Protein AF-A0AAV2JLC6-F1 (afdb_monomer)

Sequence (111 aa):
MICLEFKRIVGKDLQQEFYSALDDHRTRLMEIFKAKRGNVGEHLAQLLQQMQSLDPTEKRTVALRGLPHLLGDNPTEFFKSSSDGDESFGQMDVGILLVNPEGPCQCQTSR

Radius of gyration: 17.4 Å; Cα contacts (8 Å, |Δi|>4): 73; chains: 1; bounding box: 61×36×36 Å

Foldseek 3Di:
DVQVVCCVVVVDRPVVVVLVVLVVCLVVLLVLLCPDDDPLNVVSVVLVVQPPDPDSVSSSVSSVLSVCSSVVHDSVPQAAEDDPPDPPCVPPPDHHHDYDDDPDPPPPPDD

Nearest PDB structures (foldseek):
  1arz-assembly1_C  TM=4.573E-01  e=6.222E+00  Escherichia coli K-12

Secondary structure (DSSP, 8-state):
-HHHHHHHHHSS-HHHHHHHHHHHHHHHHHHHHHH--HHHHHHHHHHHHGGGS--HHHHHHHHHHHHHHHHT--TTTSSEEEPTT----TT-SS--EEEPPPSP-------

Organism: Knipowitschia caucasica (NCBI:txid637954)

Mean predicted aligned error: 9.68 Å

Solvent-accessible surface area (backbone atoms only — not comparable to full-atom values): 7016 Å² total; per-residue (Å²): 111,66,65,60,53,46,22,69,75,71,72,43,56,60,69,59,53,54,51,50,54,49,58,72,46,38,67,60,52,52,53,52,41,69,68,44,64,65,74,57,16,53,56,34,47,56,47,58,66,68,50,79,62,88,51,68,66,59,49,51,48,43,56,59,67,38,45,28,56,74,75,70,48,58,68,83,68,68,44,48,68,60,62,98,84,74,88,82,57,91,85,60,95,78,84,67,73,45,77,65,82,72,75,81,83,77,77,78,83,78,129

pLDDT: mean 79.59, std 16.35, range [39.03, 96.38]

Structure (mmCIF, N/CA/C/O backbone):
data_AF-A0AAV2JLC6-F1
#
_entry.id   AF-A0AAV2JLC6-F1
#
loop_
_atom_site.group_PDB
_atom_site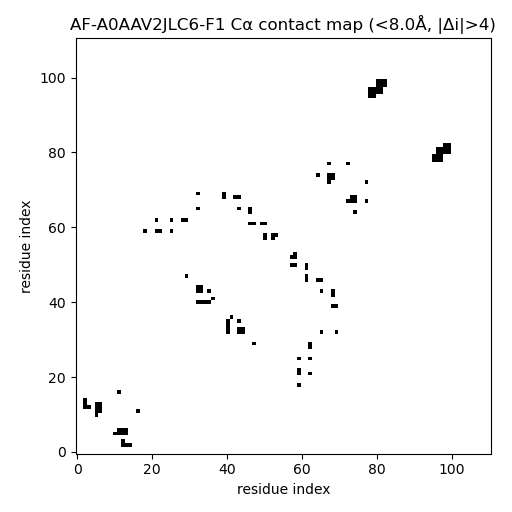.id
_atom_site.type_symbol
_atom_site.label_atom_id
_atom_site.label_alt_id
_atom_site.label_comp_id
_atom_site.label_asym_id
_atom_site.label_entity_id
_atom_site.label_seq_id
_atom_site.pdbx_PDB_ins_code
_atom_site.Cartn_x
_atom_site.Cartn_y
_atom_site.Cartn_z
_atom_site.occupancy
_atom_site.B_iso_or_equiv
_atom_site.auth_seq_id
_atom_site.auth_comp_id
_atom_site.auth_asym_id
_atom_site.auth_atom_id
_atom_site.pdbx_PDB_model_num
ATOM 1 N N . MET A 1 1 ? 19.151 -2.404 -7.289 1.00 61.12 1 MET A N 1
ATOM 2 C CA . MET A 1 1 ? 19.435 -2.784 -8.696 1.00 61.12 1 MET A CA 1
ATOM 3 C C . MET A 1 1 ? 18.191 -3.260 -9.447 1.00 61.12 1 MET A C 1
ATOM 5 O O . MET A 1 1 ? 18.005 -2.840 -10.581 1.00 61.12 1 MET A O 1
ATOM 9 N N . ILE A 1 2 ? 17.315 -4.061 -8.827 1.00 72.38 2 ILE A N 1
ATOM 10 C CA . ILE A 1 2 ? 16.177 -4.702 -9.512 1.00 72.38 2 ILE A CA 1
ATOM 11 C C . ILE A 1 2 ? 15.200 -3.732 -10.204 1.00 72.38 2 ILE A C 1
ATOM 13 O O . ILE A 1 2 ? 14.817 -3.981 -11.341 1.00 72.38 2 ILE A O 1
ATOM 17 N N . CYS A 1 3 ? 14.873 -2.581 -9.600 1.00 74.31 3 CYS A N 1
ATOM 18 C CA . CYS A 1 3 ? 13.972 -1.599 -10.223 1.00 74.31 3 CYS A CA 1
ATOM 19 C C . CYS A 1 3 ? 14.556 -0.977 -11.502 1.00 74.31 3 CYS A C 1
ATOM 21 O O . CYS A 1 3 ? 13.830 -0.735 -12.462 1.00 74.31 3 CYS A O 1
ATOM 23 N N . LEU A 1 4 ? 15.873 -0.740 -11.530 1.00 80.50 4 LEU A N 1
ATOM 24 C CA . LEU A 1 4 ? 16.562 -0.174 -12.694 1.00 80.50 4 LEU A CA 1
ATOM 25 C C . LEU A 1 4 ? 16.667 -1.198 -13.828 1.00 80.50 4 LEU A C 1
ATOM 27 O O . LEU A 1 4 ? 16.442 -0.856 -14.986 1.00 80.50 4 LEU A O 1
ATOM 31 N N . GLU A 1 5 ? 16.954 -2.455 -13.493 1.00 85.12 5 GLU A N 1
ATOM 32 C CA . GLU A 1 5 ? 16.990 -3.562 -14.453 1.00 85.12 5 GLU A CA 1
ATOM 33 C C . GLU A 1 5 ? 15.606 -3.841 -15.045 1.00 85.12 5 GLU A C 1
ATOM 35 O O . GLU A 1 5 ? 15.464 -3.929 -16.264 1.00 85.12 5 GLU A O 1
ATOM 40 N N . PHE A 1 6 ? 14.567 -3.873 -14.206 1.00 82.38 6 PHE A N 1
ATOM 41 C CA . PHE A 1 6 ? 13.185 -3.988 -14.664 1.00 82.38 6 PHE A CA 1
ATOM 42 C C . PHE A 1 6 ? 12.824 -2.844 -15.616 1.00 82.38 6 PHE A C 1
ATOM 44 O O . PHE A 1 6 ? 12.314 -3.086 -16.708 1.00 82.38 6 PHE A O 1
ATOM 51 N N . LYS A 1 7 ? 13.159 -1.599 -15.250 1.00 87.31 7 LYS A N 1
ATOM 52 C CA . LYS A 1 7 ? 12.923 -0.429 -16.102 1.00 87.31 7 LYS A CA 1
ATOM 53 C C . LYS A 1 7 ? 13.670 -0.511 -17.427 1.00 87.31 7 LYS A C 1
ATOM 55 O O . LYS A 1 7 ? 13.105 -0.141 -18.450 1.00 87.31 7 LYS A O 1
ATOM 60 N N . ARG A 1 8 ? 14.902 -1.026 -17.439 1.00 92.00 8 ARG A N 1
ATOM 61 C CA . ARG A 1 8 ? 15.678 -1.223 -18.671 1.00 92.00 8 ARG A CA 1
ATOM 62 C C . ARG A 1 8 ? 15.040 -2.263 -19.595 1.00 92.00 8 ARG A C 1
ATOM 64 O O . ARG A 1 8 ? 14.998 -2.038 -20.797 1.00 92.00 8 ARG A O 1
ATOM 71 N N . ILE A 1 9 ? 14.568 -3.384 -19.046 1.00 91.12 9 ILE A N 1
ATOM 72 C CA . ILE A 1 9 ? 14.005 -4.500 -19.826 1.00 91.12 9 ILE A CA 1
ATOM 73 C C . ILE A 1 9 ? 12.585 -4.180 -20.308 1.00 91.12 9 ILE A C 1
ATOM 75 O O . ILE A 1 9 ? 12.259 -4.397 -21.470 1.00 91.12 9 ILE A O 1
ATOM 79 N N . VAL A 1 10 ? 11.736 -3.673 -19.414 1.00 89.81 10 VAL A N 1
ATOM 80 C CA . VAL A 1 10 ? 10.295 -3.488 -19.653 1.00 89.81 10 VAL A CA 1
ATOM 81 C C . VAL A 1 10 ? 9.972 -2.075 -20.151 1.00 89.81 10 VAL A C 1
ATOM 83 O O . VAL A 1 10 ? 8.883 -1.828 -20.663 1.00 89.81 10 VAL A O 1
ATOM 86 N N . GLY A 1 11 ? 10.895 -1.121 -20.002 1.00 90.62 11 GLY A N 1
ATOM 87 C CA . GLY A 1 11 ? 10.671 0.289 -20.338 1.00 90.62 11 GLY A CA 1
ATOM 88 C C . GLY A 1 11 ? 9.763 1.025 -19.346 1.00 90.62 11 GLY A C 1
ATOM 89 O O . GLY A 1 11 ? 9.403 2.174 -19.593 1.00 90.62 11 GLY A O 1
ATOM 90 N N . LYS A 1 12 ? 9.385 0.386 -18.230 1.00 88.00 12 LYS A N 1
ATOM 91 C CA . LYS A 1 12 ? 8.465 0.935 -17.225 1.00 88.00 12 LYS A CA 1
ATOM 92 C C . LYS A 1 12 ? 9.127 1.096 -15.869 1.00 88.00 12 LYS A C 1
ATOM 94 O O . LYS A 1 12 ? 9.831 0.209 -15.394 1.00 88.00 12 LYS A O 1
ATOM 99 N N . ASP A 1 13 ? 8.857 2.222 -15.224 1.00 89.06 13 ASP A N 1
ATOM 100 C CA . ASP A 1 13 ? 9.299 2.467 -13.857 1.00 89.06 13 ASP A CA 1
ATOM 101 C C . ASP A 1 13 ? 8.315 1.825 -12.875 1.00 89.06 13 ASP A C 1
ATOM 103 O O . ASP A 1 13 ? 7.273 2.396 -12.567 1.00 89.06 13 ASP A O 1
ATOM 107 N N . LEU A 1 14 ? 8.633 0.613 -12.414 1.00 85.00 14 LEU A N 1
ATOM 108 C CA . LEU A 1 14 ? 7.743 -0.170 -11.553 1.00 85.00 14 LEU A CA 1
ATOM 109 C C . LEU A 1 14 ? 7.315 0.594 -10.294 1.00 85.00 14 LEU A C 1
ATOM 111 O O . LEU A 1 14 ? 6.161 0.508 -9.885 1.00 85.00 14 LEU A O 1
ATOM 115 N N . GLN A 1 15 ? 8.234 1.350 -9.692 1.00 85.06 15 GLN A N 1
ATOM 116 C CA . GLN A 1 15 ? 7.958 2.104 -8.476 1.00 85.06 15 GLN A CA 1
ATOM 117 C C . GLN A 1 15 ? 7.003 3.266 -8.761 1.00 85.06 15 GLN A C 1
ATOM 119 O O . GLN A 1 15 ? 6.044 3.471 -8.017 1.00 85.06 15 GLN A O 1
ATOM 124 N N . GLN A 1 16 ? 7.240 4.006 -9.846 1.00 89.56 16 GLN A N 1
ATOM 125 C CA . GLN A 1 16 ? 6.352 5.091 -10.252 1.00 89.56 16 GLN A CA 1
ATOM 126 C C . GLN A 1 16 ? 4.956 4.574 -10.626 1.00 89.56 16 GLN A C 1
ATOM 128 O O . GLN A 1 16 ? 3.963 5.140 -10.178 1.00 89.56 16 GLN A O 1
ATOM 133 N N . GLU A 1 17 ? 4.878 3.496 -11.407 1.00 90.44 17 GLU A N 1
ATOM 134 C CA . GLU A 1 17 ? 3.620 2.858 -11.819 1.00 90.44 17 GLU A CA 1
ATOM 135 C C . GLU A 1 17 ? 2.819 2.378 -10.603 1.00 90.44 17 GLU A C 1
ATOM 137 O O . GLU A 1 17 ? 1.626 2.657 -10.486 1.00 90.44 17 GLU A O 1
ATOM 142 N N . PHE A 1 18 ? 3.487 1.728 -9.645 1.00 88.94 18 PHE A N 1
ATOM 143 C CA . PHE A 1 18 ? 2.860 1.283 -8.405 1.00 88.94 18 PHE A CA 1
ATOM 144 C C . PHE A 1 18 ? 2.296 2.452 -7.589 1.00 88.94 18 PHE A C 1
ATOM 146 O O . PHE A 1 18 ? 1.148 2.404 -7.149 1.00 88.94 18 PHE A O 1
ATOM 153 N N . TYR A 1 19 ? 3.075 3.523 -7.404 1.00 91.00 19 TYR A N 1
ATOM 154 C CA . TYR A 1 19 ? 2.601 4.698 -6.673 1.00 91.00 19 TYR A CA 1
ATOM 155 C C . TYR A 1 19 ? 1.475 5.430 -7.395 1.00 91.00 19 TYR A C 1
ATOM 157 O O . TYR A 1 19 ? 0.554 5.890 -6.726 1.00 91.00 19 TYR A O 1
ATOM 165 N N . SER A 1 20 ? 1.515 5.497 -8.727 1.00 92.94 20 SER A N 1
ATOM 166 C CA . SER A 1 20 ? 0.432 6.080 -9.519 1.00 92.94 20 SER A CA 1
ATOM 167 C C . SER A 1 20 ? -0.866 5.303 -9.314 1.00 92.94 20 SER A C 1
ATOM 169 O O . SER A 1 20 ? -1.874 5.890 -8.935 1.00 92.94 20 SER A O 1
ATOM 171 N N . ALA A 1 21 ? -0.827 3.975 -9.458 1.00 93.00 21 ALA A N 1
ATOM 172 C CA . ALA A 1 21 ? -2.001 3.133 -9.247 1.00 93.00 21 ALA A CA 1
ATOM 173 C C . ALA A 1 21 ? -2.540 3.241 -7.809 1.00 93.00 21 ALA A C 1
ATOM 175 O O . ALA A 1 21 ? -3.752 3.293 -7.587 1.00 93.00 21 ALA A O 1
ATOM 176 N N . LEU A 1 22 ? -1.649 3.308 -6.814 1.00 92.75 22 LEU A N 1
ATOM 177 C CA . LEU A 1 22 ? -2.045 3.489 -5.420 1.00 92.75 22 LEU A CA 1
ATOM 178 C C . LEU A 1 22 ? -2.729 4.845 -5.193 1.00 92.75 22 LEU A C 1
ATOM 180 O O . LEU A 1 22 ? -3.730 4.904 -4.478 1.00 92.75 22 LEU A O 1
ATOM 184 N N . ASP A 1 23 ? -2.220 5.917 -5.801 1.00 92.44 23 ASP A N 1
ATOM 185 C CA . ASP A 1 23 ? -2.810 7.254 -5.707 1.00 92.44 23 ASP A CA 1
ATOM 186 C C . ASP A 1 23 ? -4.184 7.321 -6.389 1.00 92.44 23 ASP A C 1
ATOM 188 O O . ASP A 1 23 ? -5.121 7.878 -5.806 1.00 92.44 23 ASP A O 1
ATOM 192 N N . ASP A 1 24 ? -4.331 6.689 -7.557 1.00 94.75 24 ASP A N 1
ATOM 193 C CA . ASP A 1 24 ? -5.588 6.618 -8.312 1.00 94.75 24 ASP A CA 1
ATOM 194 C C . ASP A 1 24 ? -6.689 5.903 -7.515 1.00 94.75 24 ASP A C 1
ATOM 196 O O . ASP A 1 24 ? -7.844 6.338 -7.470 1.00 94.75 24 ASP A O 1
ATOM 200 N N . HIS A 1 25 ? -6.332 4.826 -6.809 1.00 92.88 25 HIS A N 1
ATOM 201 C CA . HIS A 1 25 ? -7.270 4.064 -5.983 1.00 92.88 25 HIS A CA 1
ATOM 202 C C . HIS A 1 25 ? -7.419 4.590 -4.552 1.00 92.88 25 HIS A C 1
ATOM 204 O O . HIS A 1 25 ? -8.339 4.176 -3.836 1.00 92.88 25 HIS A O 1
ATOM 210 N N . ARG A 1 26 ? -6.569 5.529 -4.119 1.00 89.00 26 ARG A N 1
ATOM 211 C CA . ARG A 1 26 ? -6.520 6.010 -2.732 1.00 89.00 26 ARG A CA 1
ATOM 212 C C . ARG A 1 26 ? -7.871 6.508 -2.251 1.00 89.00 26 ARG A C 1
ATOM 214 O O . ARG A 1 26 ? -8.319 6.102 -1.184 1.00 89.00 26 ARG A O 1
ATOM 221 N N . THR A 1 27 ? -8.524 7.383 -3.016 1.00 89.94 27 THR A N 1
ATOM 222 C CA . THR A 1 27 ? -9.809 7.980 -2.612 1.00 89.94 27 THR A CA 1
ATOM 223 C C . THR A 1 27 ? -10.834 6.894 -2.299 1.00 89.94 27 THR A C 1
ATOM 225 O O . THR A 1 27 ? -11.471 6.931 -1.246 1.00 89.94 27 THR A O 1
ATOM 228 N N . ARG A 1 28 ? -10.907 5.864 -3.148 1.00 94.44 28 ARG A N 1
ATOM 229 C CA . ARG A 1 28 ? -11.819 4.739 -2.956 1.00 94.44 28 ARG A CA 1
ATOM 230 C C . ARG A 1 28 ? -11.449 3.882 -1.746 1.00 94.44 28 ARG A C 1
ATOM 232 O O . ARG A 1 28 ? -12.333 3.497 -0.986 1.00 94.44 28 ARG A O 1
ATOM 239 N N . LEU A 1 29 ? -10.161 3.617 -1.529 1.00 93.38 29 LEU A N 1
ATOM 240 C CA . LEU A 1 29 ? -9.695 2.912 -0.331 1.00 93.38 29 LEU A CA 1
ATOM 241 C C . LEU A 1 29 ? -10.083 3.667 0.946 1.00 93.38 29 LEU A C 1
ATOM 243 O O . LEU A 1 29 ? -10.572 3.059 1.894 1.00 93.38 29 LEU A O 1
ATOM 247 N N . MET A 1 30 ? -9.955 4.996 0.957 1.00 91.75 30 MET A N 1
ATOM 248 C CA . MET A 1 30 ? -10.319 5.811 2.120 1.00 91.75 30 MET A CA 1
ATOM 249 C C . MET A 1 30 ? -11.818 5.776 2.414 1.00 91.75 30 MET A C 1
ATOM 251 O O . MET A 1 30 ? -12.214 5.739 3.578 1.00 91.75 30 MET A 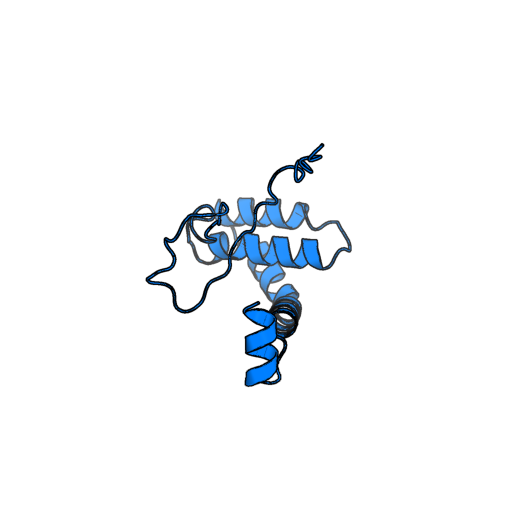O 1
ATOM 255 N N . GLU A 1 31 ? -12.663 5.777 1.384 1.00 94.44 31 GLU A N 1
ATOM 256 C CA . GLU A 1 31 ? -14.110 5.594 1.546 1.00 94.44 31 GLU A CA 1
ATOM 257 C C . GLU A 1 31 ? -14.431 4.243 2.188 1.00 94.44 31 GLU A C 1
ATOM 259 O O . GLU A 1 31 ? -15.205 4.181 3.144 1.00 94.44 31 GLU A O 1
ATOM 264 N N . ILE A 1 32 ? -13.794 3.172 1.707 1.00 95.88 32 ILE A N 1
ATOM 265 C CA . ILE A 1 32 ? -13.973 1.822 2.249 1.00 95.88 32 ILE A CA 1
ATOM 266 C C . ILE A 1 32 ? -13.529 1.772 3.715 1.00 95.88 32 ILE A C 1
ATOM 268 O O . ILE A 1 32 ? -14.252 1.240 4.560 1.00 95.88 32 ILE A O 1
ATOM 272 N N . PHE A 1 33 ? -12.382 2.372 4.041 1.00 94.81 33 PHE A N 1
ATOM 273 C CA . PHE A 1 33 ? -11.872 2.419 5.410 1.00 94.81 33 PHE A CA 1
ATOM 274 C C . PHE A 1 33 ? -12.842 3.145 6.349 1.00 94.81 33 PHE A C 1
ATOM 276 O O . PHE A 1 33 ? -13.157 2.634 7.421 1.00 94.81 33 PHE A O 1
ATOM 283 N N . LYS A 1 34 ? -13.394 4.286 5.916 1.00 94.44 34 LYS A N 1
ATOM 284 C CA . LYS A 1 34 ? -14.398 5.054 6.676 1.00 94.44 34 LYS A CA 1
ATOM 285 C C . LYS A 1 34 ? -15.730 4.323 6.832 1.00 94.44 34 LYS A C 1
ATOM 287 O O . LYS A 1 34 ? -16.448 4.571 7.803 1.00 94.44 34 LYS A O 1
ATOM 292 N N . ALA A 1 35 ? -16.094 3.470 5.878 1.00 96.38 35 ALA A N 1
ATOM 293 C CA . ALA A 1 35 ? -17.336 2.704 5.909 1.00 96.38 35 ALA A CA 1
ATOM 294 C C . ALA A 1 35 ? -17.252 1.471 6.823 1.00 96.38 35 ALA A C 1
ATOM 296 O O . ALA A 1 35 ? -18.281 1.012 7.321 1.00 96.38 35 ALA A O 1
ATOM 297 N N . LYS A 1 36 ? -16.046 0.940 7.073 1.00 95.81 36 LYS A N 1
ATOM 298 C CA . LYS A 1 36 ? -15.847 -0.227 7.941 1.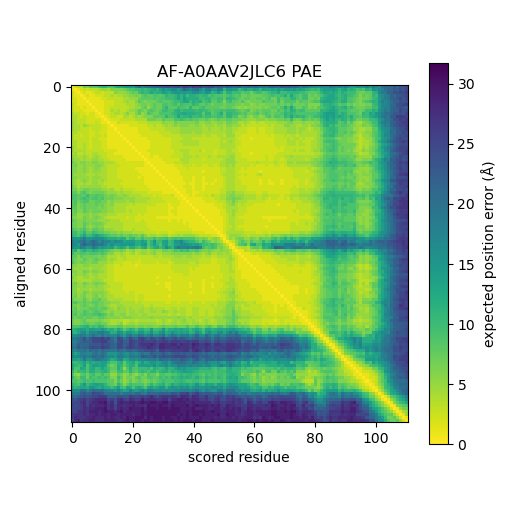00 95.81 36 LYS A CA 1
ATOM 299 C C . LYS A 1 36 ? -16.259 0.087 9.391 1.00 95.81 36 LYS A C 1
ATOM 301 O O . LYS A 1 36 ? -16.188 1.224 9.863 1.00 95.81 36 LYS A O 1
ATOM 306 N N . ARG A 1 37 ? -16.747 -0.933 10.100 1.00 94.88 37 ARG A N 1
ATOM 307 C CA . ARG A 1 37 ? -17.255 -0.857 11.483 1.00 94.88 37 ARG A CA 1
ATOM 308 C C . ARG A 1 37 ? -16.664 -1.982 12.338 1.00 94.88 37 ARG A C 1
ATOM 310 O O . ARG A 1 37 ? -16.000 -2.874 11.808 1.00 94.88 37 ARG A O 1
ATOM 317 N N . GLY A 1 38 ? -16.919 -1.930 13.645 1.00 94.88 38 GLY A N 1
ATOM 318 C CA . GLY A 1 38 ? -16.352 -2.857 14.630 1.00 94.88 38 GLY A CA 1
ATOM 319 C C . GLY A 1 38 ? -14.851 -2.639 14.833 1.00 94.88 38 GLY A C 1
ATOM 320 O O . GLY A 1 38 ? -14.315 -1.624 14.394 1.00 94.88 38 GLY A O 1
ATOM 321 N N . ASN A 1 39 ? -14.171 -3.618 15.434 1.00 93.69 39 ASN A N 1
ATOM 322 C CA . ASN A 1 39 ? -12.748 -3.520 15.788 1.00 93.69 39 ASN A CA 1
ATOM 323 C C . ASN A 1 39 ? -11.851 -3.140 14.590 1.00 93.69 39 ASN A C 1
ATOM 325 O O . ASN A 1 39 ? -10.983 -2.280 14.680 1.00 93.69 39 ASN A O 1
ATOM 329 N N . VAL A 1 40 ? -12.121 -3.721 13.414 1.00 94.12 40 VAL A N 1
ATOM 330 C CA . VAL A 1 40 ? -11.404 -3.377 12.174 1.00 94.12 40 VAL A CA 1
ATOM 331 C C . VAL A 1 40 ? -11.626 -1.911 11.786 1.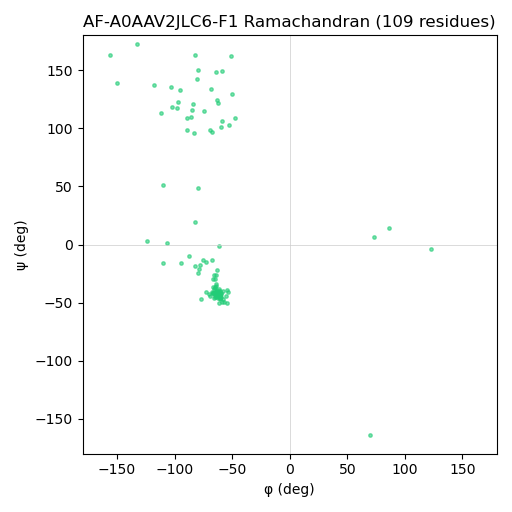00 94.12 40 VAL A C 1
ATOM 333 O O . VAL A 1 40 ? -10.691 -1.228 11.379 1.00 94.12 40 VAL A O 1
ATOM 336 N N . GLY A 1 41 ? -12.860 -1.415 11.916 1.00 95.69 41 GLY A N 1
ATOM 337 C CA . GLY A 1 41 ? -13.188 -0.016 11.648 1.00 95.69 41 GLY A CA 1
ATOM 338 C C . GLY A 1 41 ? -12.488 0.954 12.601 1.00 95.69 41 GLY A C 1
ATOM 339 O O . GLY A 1 41 ? -12.063 2.018 12.163 1.00 95.69 41 GLY A O 1
ATOM 340 N N . GLU A 1 42 ? -12.314 0.583 13.871 1.00 95.00 42 GLU A N 1
ATOM 341 C CA . GLU A 1 42 ? -11.585 1.393 14.857 1.00 95.00 42 GLU A CA 1
ATOM 342 C C . GLU A 1 42 ? -10.096 1.511 14.507 1.00 95.00 42 GLU A C 1
ATOM 344 O O . GLU A 1 42 ? -9.567 2.623 14.462 1.00 95.00 42 GLU A O 1
ATOM 349 N N . HIS A 1 43 ? -9.440 0.403 14.149 1.00 93.50 43 HIS A N 1
ATOM 350 C CA . HIS A 1 43 ? -8.049 0.425 13.681 1.00 93.50 43 HIS A CA 1
ATOM 351 C C . HIS A 1 43 ? -7.875 1.267 12.410 1.00 93.50 43 HIS A C 1
ATOM 353 O O . HIS A 1 43 ? -6.958 2.084 12.310 1.00 93.50 43 HIS A O 1
ATOM 359 N N . LEU A 1 44 ? -8.786 1.122 11.445 1.00 94.81 44 LEU A N 1
ATOM 360 C CA . LEU A 1 44 ? -8.766 1.922 10.220 1.00 94.81 44 LEU A CA 1
ATOM 361 C C . LEU A 1 44 ? -9.008 3.411 10.508 1.00 94.81 44 LEU A C 1
ATOM 363 O O . LEU A 1 44 ? -8.360 4.260 9.901 1.00 94.81 44 LEU A O 1
ATOM 367 N N . ALA A 1 45 ? -9.882 3.752 11.457 1.00 93.75 45 ALA A N 1
ATOM 368 C CA . ALA A 1 45 ? -10.108 5.136 11.868 1.00 93.75 45 ALA A CA 1
ATOM 369 C C . ALA A 1 45 ? -8.859 5.766 12.507 1.00 93.75 45 ALA A C 1
ATOM 371 O O . ALA A 1 45 ? -8.528 6.908 12.185 1.00 93.75 45 ALA A O 1
ATOM 372 N N . GLN A 1 46 ? -8.131 5.020 13.346 1.00 92.12 46 GLN A N 1
ATOM 373 C CA . GLN A 1 46 ? -6.859 5.469 13.928 1.00 92.12 46 GLN A CA 1
ATOM 374 C C . GLN A 1 46 ? -5.812 5.761 12.845 1.00 92.12 46 GLN A C 1
ATOM 376 O O . GLN A 1 46 ? -5.157 6.801 12.881 1.00 92.12 46 GLN A O 1
ATOM 381 N N . LEU A 1 47 ? -5.695 4.888 11.840 1.00 90.81 47 LEU A N 1
ATOM 382 C CA . LEU A 1 47 ? -4.804 5.106 10.697 1.00 90.81 47 LEU A CA 1
ATOM 383 C C . LEU A 1 47 ? -5.198 6.355 9.890 1.00 90.81 47 LEU A C 1
ATOM 385 O O . LEU A 1 47 ? -4.342 7.152 9.515 1.00 90.81 47 LEU A O 1
ATOM 389 N N . LEU A 1 48 ? -6.496 6.572 9.657 1.00 90.38 48 LEU A N 1
ATOM 390 C CA . LEU A 1 48 ? -6.993 7.757 8.949 1.00 90.38 48 LEU A CA 1
ATOM 391 C C . LEU A 1 48 ? -6.707 9.065 9.704 1.00 90.38 48 LEU A C 1
ATOM 393 O O . LEU A 1 48 ? -6.447 10.084 9.067 1.00 90.38 48 LEU A O 1
ATOM 397 N N . GLN A 1 49 ? -6.720 9.055 11.041 1.00 87.75 49 GLN A N 1
ATOM 398 C CA . GLN A 1 49 ? -6.385 10.231 11.856 1.00 87.75 49 GLN A CA 1
ATOM 399 C C . GLN A 1 49 ? -4.916 10.658 11.726 1.00 87.75 49 GLN A C 1
ATOM 401 O O . GLN A 1 49 ? -4.616 11.843 11.890 1.00 87.75 49 GLN A O 1
ATOM 406 N N . GLN A 1 50 ? -4.017 9.725 11.396 1.00 78.88 50 GLN A N 1
ATOM 407 C CA . GLN A 1 50 ? -2.599 10.006 11.140 1.00 78.88 50 GLN A CA 1
ATOM 408 C C . GLN A 1 50 ? -2.379 10.731 9.798 1.00 78.88 50 GLN A C 1
ATOM 410 O O . GLN A 1 50 ? -1.333 11.333 9.587 1.00 78.88 50 GLN A O 1
ATOM 415 N N . MET A 1 51 ? -3.373 10.743 8.902 1.00 73.44 51 MET A N 1
ATOM 416 C CA . MET A 1 51 ? -3.277 11.308 7.549 1.00 73.44 51 MET A CA 1
ATOM 417 C C . MET A 1 51 ? -3.487 12.836 7.473 1.00 73.44 51 MET A C 1
ATOM 419 O O . MET A 1 51 ? -3.812 13.365 6.413 1.00 73.44 51 MET A O 1
ATOM 423 N N . GLN A 1 52 ? -3.338 13.579 8.572 1.00 64.75 52 GLN A N 1
ATOM 424 C CA . GLN A 1 52 ? -3.569 15.037 8.576 1.00 64.75 52 GLN A CA 1
ATOM 425 C C . GLN A 1 52 ? -2.547 15.831 7.744 1.00 64.75 52 GLN A C 1
ATOM 427 O O . GLN A 1 52 ? -2.766 17.002 7.439 1.00 64.75 52 GLN A O 1
ATOM 432 N N . SER A 1 53 ? -1.449 15.196 7.349 1.00 67.88 53 SER A N 1
ATOM 433 C CA . SER A 1 53 ? -0.408 15.800 6.529 1.00 67.88 53 SER A CA 1
ATOM 434 C C . SER A 1 53 ? -0.757 15.844 5.037 1.00 67.88 53 SER A C 1
ATOM 436 O O . SER A 1 53 ? -1.466 14.997 4.484 1.00 67.88 53 SER A O 1
ATOM 438 N N . LEU A 1 54 ? -0.225 16.858 4.352 1.00 65.00 54 LEU A N 1
ATOM 439 C CA . LEU A 1 54 ? -0.326 17.001 2.901 1.00 65.00 54 LEU A CA 1
ATOM 440 C C . LEU A 1 54 ? 0.603 16.040 2.144 1.00 65.00 54 LEU A C 1
ATOM 442 O O . LEU A 1 54 ? 0.379 15.853 0.944 1.00 65.00 54 LEU A O 1
ATOM 446 N N . ASP A 1 55 ? 1.563 15.406 2.824 1.00 82.88 55 ASP A N 1
ATOM 447 C CA . ASP A 1 55 ? 2.607 14.602 2.196 1.00 82.88 55 ASP A CA 1
ATOM 448 C C . ASP A 1 55 ? 2.041 13.367 1.454 1.00 82.88 55 ASP A C 1
ATOM 450 O O . ASP A 1 55 ? 1.296 12.558 2.025 1.00 82.88 55 ASP A O 1
ATOM 454 N N . PRO A 1 56 ? 2.346 13.202 0.152 1.00 80.50 56 PRO A N 1
ATOM 455 C CA . PRO A 1 56 ? 1.856 12.072 -0.632 1.00 80.50 56 PRO A CA 1
ATOM 456 C C . PRO A 1 56 ? 2.411 10.725 -0.146 1.00 80.50 56 PRO A C 1
ATOM 458 O O . PRO A 1 56 ? 1.716 9.715 -0.255 1.00 80.50 56 PRO A O 1
ATOM 461 N N . THR A 1 57 ? 3.619 10.685 0.420 1.00 85.38 57 THR A N 1
ATOM 462 C CA . THR A 1 57 ? 4.246 9.456 0.931 1.00 85.38 57 THR A CA 1
ATOM 463 C C . THR A 1 57 ? 3.534 8.957 2.182 1.00 85.38 57 THR A C 1
ATOM 465 O O . THR A 1 57 ? 3.236 7.766 2.295 1.00 85.38 57 THR A O 1
ATOM 468 N N . GLU A 1 58 ? 3.171 9.855 3.094 1.00 84.00 58 GLU A N 1
ATOM 469 C CA . GLU A 1 58 ? 2.393 9.515 4.288 1.00 84.00 58 GLU A CA 1
ATOM 470 C C . GLU A 1 58 ? 0.993 9.008 3.922 1.00 84.00 58 GLU A C 1
ATOM 472 O O . GLU A 1 58 ? 0.524 8.004 4.462 1.00 84.00 58 GLU A O 1
ATOM 477 N N . LYS A 1 59 ? 0.349 9.617 2.919 1.00 85.94 59 LYS A N 1
ATOM 478 C CA . LYS A 1 59 ? -0.953 9.154 2.407 1.00 85.94 59 LYS A CA 1
ATOM 479 C C . LYS A 1 59 ? -0.883 7.746 1.819 1.00 85.94 59 LYS A C 1
ATOM 481 O O . LYS A 1 59 ? -1.752 6.919 2.104 1.00 85.94 59 LYS A O 1
ATOM 486 N N . ARG A 1 60 ? 0.154 7.459 1.026 1.00 90.19 60 ARG A N 1
ATOM 487 C CA . ARG A 1 60 ? 0.417 6.113 0.492 1.00 90.19 60 ARG A CA 1
ATOM 488 C C . ARG A 1 60 ? 0.697 5.119 1.619 1.00 90.19 60 ARG A C 1
ATOM 490 O O . ARG A 1 60 ? 0.169 4.013 1.598 1.00 90.19 60 ARG A O 1
ATOM 497 N N . THR A 1 61 ? 1.439 5.535 2.643 1.00 88.81 61 THR A N 1
ATOM 498 C CA . THR A 1 61 ? 1.737 4.709 3.823 1.00 88.81 61 THR A CA 1
ATOM 499 C C . THR A 1 61 ? 0.469 4.304 4.570 1.00 88.81 61 THR A C 1
ATOM 501 O O . THR A 1 61 ? 0.302 3.130 4.893 1.00 88.81 61 THR A O 1
ATOM 504 N N . VAL A 1 62 ? -0.461 5.234 4.810 1.00 89.88 62 VAL A N 1
ATOM 505 C CA . VAL A 1 62 ? -1.742 4.910 5.461 1.00 89.88 62 VAL A CA 1
ATOM 506 C C . VAL A 1 62 ? -2.589 3.975 4.599 1.00 89.88 62 VAL A C 1
ATOM 508 O O . VAL A 1 62 ? -3.175 3.031 5.127 1.00 89.88 62 VAL A O 1
ATOM 511 N N . ALA A 1 63 ? -2.634 4.200 3.281 1.00 91.38 63 ALA A N 1
ATOM 512 C CA . ALA A 1 63 ? -3.334 3.303 2.366 1.00 91.38 63 ALA A CA 1
ATOM 513 C C . ALA A 1 63 ? -2.789 1.872 2.475 1.00 91.38 63 ALA A C 1
ATOM 515 O O . ALA A 1 63 ? -3.570 0.951 2.699 1.00 91.38 63 ALA A O 1
ATOM 516 N N . LEU A 1 64 ? -1.463 1.703 2.418 1.00 92.25 64 LEU A N 1
ATOM 517 C CA . LEU A 1 64 ? -0.800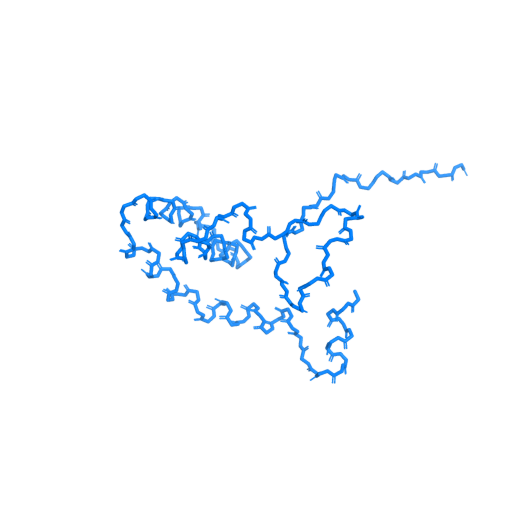 0.404 2.551 1.00 92.25 64 LEU A CA 1
ATOM 518 C C . LEU A 1 64 ? -1.045 -0.238 3.921 1.00 92.25 64 LEU A C 1
ATOM 520 O O . LEU A 1 64 ? -1.426 -1.402 3.982 1.00 92.25 64 LEU A O 1
ATOM 524 N N . ARG A 1 65 ? -0.904 0.515 5.018 1.00 91.19 65 ARG A N 1
ATOM 525 C CA . ARG A 1 65 ? -1.145 0.007 6.381 1.00 91.19 65 ARG A CA 1
ATOM 526 C C . ARG A 1 65 ? -2.594 -0.406 6.623 1.00 91.19 65 ARG A C 1
ATOM 528 O O . ARG A 1 65 ? -2.837 -1.254 7.470 1.00 91.19 65 ARG A O 1
ATOM 535 N N . GLY A 1 66 ? -3.552 0.168 5.899 1.00 93.06 66 GLY A N 1
ATOM 536 C CA . GLY A 1 66 ? -4.959 -0.212 6.003 1.00 93.06 66 GLY A CA 1
ATOM 537 C C . GLY A 1 66 ? -5.326 -1.498 5.255 1.00 93.06 66 GLY A C 1
ATOM 538 O O . GLY A 1 66 ? -6.332 -2.120 5.596 1.00 93.06 66 GLY A O 1
ATOM 539 N N . LEU A 1 67 ? -4.529 -1.925 4.265 1.00 94.00 67 LEU A N 1
ATOM 540 C CA . LEU A 1 67 ? -4.833 -3.109 3.448 1.00 94.00 67 LEU A CA 1
ATOM 541 C C . LEU A 1 67 ? -4.983 -4.403 4.267 1.00 94.00 67 LEU A C 1
ATOM 543 O O . LEU A 1 67 ? -6.022 -5.043 4.106 1.00 94.00 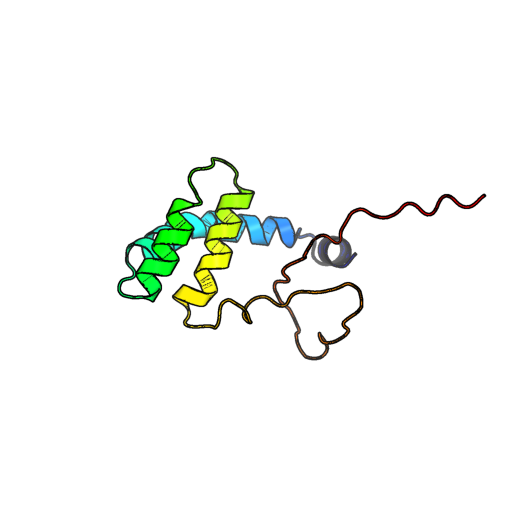67 LEU A O 1
ATOM 547 N N . PRO A 1 68 ? -4.056 -4.771 5.176 1.00 93.81 68 PRO A N 1
ATOM 548 C CA . PRO A 1 68 ? -4.176 -6.014 5.939 1.00 93.81 68 PRO A CA 1
ATOM 549 C C . PRO A 1 68 ? -5.459 -6.039 6.774 1.00 93.81 68 PRO A C 1
ATOM 551 O O . PRO A 1 68 ? -6.205 -7.013 6.767 1.00 93.81 68 PRO A O 1
ATOM 554 N N . HIS A 1 69 ? -5.789 -4.914 7.417 1.00 93.88 69 HIS A N 1
ATOM 555 C CA . HIS A 1 69 ? -7.013 -4.779 8.205 1.00 93.88 69 HIS A CA 1
ATOM 556 C C . HIS A 1 69 ? -8.274 -4.938 7.350 1.00 93.88 69 HIS A C 1
ATOM 558 O O . HIS A 1 69 ? -9.240 -5.569 7.779 1.00 93.88 69 HIS A O 1
ATOM 564 N N . LEU A 1 70 ? -8.288 -4.362 6.145 1.00 93.00 70 LEU A N 1
ATOM 565 C CA . LEU A 1 70 ? -9.428 -4.472 5.240 1.00 93.00 70 LEU A CA 1
ATOM 566 C C . LEU A 1 70 ? -9.622 -5.909 4.736 1.00 93.00 70 LEU A C 1
ATOM 568 O O . LEU A 1 70 ? -10.768 -6.363 4.663 1.00 93.00 70 LEU A O 1
ATOM 572 N N . LEU A 1 71 ? -8.524 -6.586 4.393 1.00 92.94 71 LEU A N 1
ATOM 573 C CA . LEU A 1 71 ? -8.507 -7.942 3.841 1.00 92.94 71 LEU A CA 1
ATOM 574 C C . LEU A 1 71 ? -8.709 -9.029 4.909 1.00 92.94 71 LEU A C 1
ATOM 576 O O . LEU A 1 71 ? -9.125 -10.134 4.576 1.00 92.94 71 LEU A O 1
ATOM 580 N N . GLY A 1 72 ? -8.513 -8.694 6.188 1.00 90.31 72 GLY A N 1
ATOM 581 C CA . GLY A 1 72 ? -8.605 -9.643 7.300 1.00 90.31 72 GLY A CA 1
ATOM 582 C C . GLY A 1 72 ? -7.300 -10.392 7.574 1.00 90.31 72 GLY A C 1
ATOM 583 O O . GLY A 1 72 ? -7.317 -11.378 8.306 1.00 90.31 72 GLY A O 1
ATOM 584 N N . ASP A 1 73 ? -6.190 -9.919 7.011 1.00 92.50 73 ASP A N 1
ATOM 585 C CA . ASP A 1 73 ? -4.853 -10.452 7.239 1.00 92.50 73 ASP A CA 1
ATOM 586 C C . ASP A 1 73 ? -4.232 -9.902 8.529 1.00 92.50 73 ASP A C 1
ATOM 588 O O . ASP A 1 73 ? -4.642 -8.868 9.070 1.00 92.50 73 ASP A O 1
ATOM 592 N N . ASN A 1 74 ? -3.182 -10.574 9.003 1.00 88.06 74 ASN A N 1
ATOM 593 C CA . ASN A 1 74 ? -2.394 -10.100 10.130 1.00 88.06 74 ASN A CA 1
ATOM 594 C C . ASN A 1 74 ? -1.487 -8.923 9.700 1.00 88.06 74 ASN A C 1
ATOM 596 O O . ASN A 1 74 ? -0.556 -9.127 8.915 1.00 88.06 74 ASN A O 1
ATOM 600 N N . PRO A 1 75 ? -1.687 -7.696 10.222 1.00 86.62 75 PRO A N 1
ATOM 601 C CA . PRO A 1 75 ? -0.910 -6.526 9.815 1.00 86.62 75 PRO A CA 1
ATOM 602 C C . PRO A 1 75 ? 0.586 -6.628 10.140 1.00 86.62 75 PRO A C 1
ATOM 604 O O . PRO A 1 75 ? 1.375 -5.940 9.495 1.00 86.62 75 PRO A O 1
ATOM 607 N N . THR A 1 76 ? 0.993 -7.467 11.102 1.00 85.06 76 THR A N 1
ATOM 608 C CA . THR A 1 76 ? 2.415 -7.667 11.434 1.00 85.06 76 THR A CA 1
ATOM 609 C C . THR A 1 76 ? 3.116 -8.655 10.506 1.00 85.06 76 THR A C 1
ATOM 611 O O . THR A 1 76 ? 4.339 -8.662 10.459 1.00 85.06 76 THR A O 1
ATOM 614 N N . GLU A 1 77 ? 2.365 -9.487 9.782 1.00 84.50 77 GLU A N 1
ATOM 615 C CA . GLU A 1 77 ? 2.905 -10.531 8.894 1.00 84.50 77 GLU A CA 1
ATOM 616 C C . GLU A 1 77 ? 2.675 -10.217 7.410 1.00 84.50 77 GLU A C 1
ATOM 618 O O . GLU A 1 77 ? 3.327 -10.799 6.546 1.00 84.50 77 GLU A O 1
ATOM 623 N N . PHE A 1 78 ? 1.771 -9.280 7.103 1.00 85.12 78 PHE A N 1
ATOM 624 C CA . PHE A 1 78 ? 1.410 -8.919 5.732 1.00 85.12 78 PHE A CA 1
ATOM 625 C C . PHE A 1 78 ? 2.578 -8.316 4.944 1.00 85.12 78 PHE A C 1
ATOM 627 O O . PHE A 1 78 ? 2.776 -8.630 3.772 1.00 85.12 78 PHE A O 1
ATOM 634 N N . PHE A 1 79 ? 3.362 -7.449 5.588 1.00 84.00 79 PHE A N 1
ATOM 635 C CA . PHE A 1 79 ? 4.583 -6.902 5.008 1.00 84.00 79 PHE A CA 1
ATOM 636 C C . PHE A 1 79 ? 5.778 -7.628 5.609 1.00 84.00 79 PHE A C 1
ATOM 638 O O . PHE A 1 79 ? 6.019 -7.541 6.812 1.00 84.00 79 PHE A O 1
ATOM 645 N N . LYS A 1 80 ? 6.561 -8.310 4.770 1.00 76.94 80 LYS A N 1
ATOM 646 C CA . LYS A 1 80 ? 7.844 -8.855 5.215 1.00 76.94 80 LYS A CA 1
ATOM 647 C C . LYS A 1 80 ? 8.803 -7.69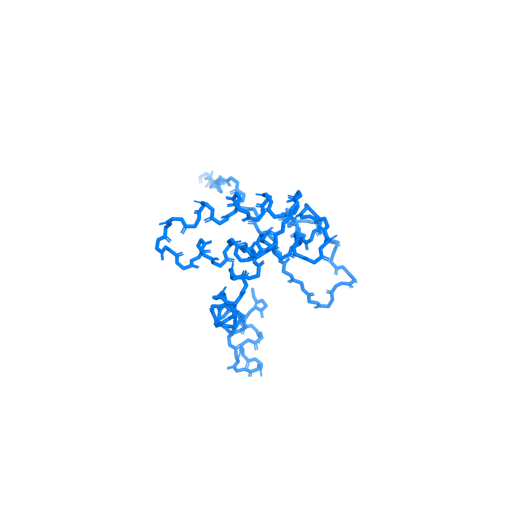6 5.490 1.00 76.94 80 LYS A C 1
ATOM 649 O O . LYS A 1 80 ? 8.904 -6.766 4.688 1.00 76.94 80 LYS A O 1
ATOM 654 N N . SER A 1 81 ? 9.501 -7.748 6.617 1.00 69.62 81 SER A N 1
ATOM 655 C CA . SER A 1 81 ? 10.620 -6.855 6.914 1.00 69.62 81 SER A CA 1
ATOM 656 C C . SER A 1 81 ? 11.925 -7.534 6.523 1.00 69.62 81 SER A C 1
ATOM 658 O O . SER A 1 81 ? 12.137 -8.685 6.898 1.00 69.62 81 SER A O 1
ATOM 660 N N . SER A 1 82 ? 12.808 -6.836 5.813 1.00 61.34 82 SER A N 1
ATOM 661 C CA . SER A 1 82 ? 14.196 -7.277 5.648 1.00 61.34 82 SER A CA 1
ATOM 662 C C . SER A 1 82 ? 15.082 -6.553 6.655 1.00 61.34 82 SER A C 1
ATOM 664 O O . SER A 1 82 ? 15.209 -5.330 6.591 1.00 61.34 82 SER A O 1
ATOM 666 N N . SER A 1 83 ? 15.705 -7.297 7.559 1.00 58.06 83 SER A N 1
ATOM 667 C CA . SER A 1 83 ? 17.012 -6.931 8.109 1.00 58.06 83 SER A CA 1
ATOM 668 C C . SER A 1 83 ? 18.079 -7.360 7.103 1.00 58.06 83 SER A C 1
ATOM 670 O O . SER A 1 83 ? 17.907 -8.387 6.440 1.00 58.06 83 SER A O 1
ATOM 672 N N . ASP A 1 84 ? 19.131 -6.563 6.935 1.00 55.31 84 ASP A N 1
ATOM 673 C CA . ASP A 1 84 ? 20.183 -6.826 5.950 1.00 55.31 84 ASP A CA 1
ATOM 674 C C . ASP A 1 84 ? 20.811 -8.209 6.245 1.00 55.31 84 ASP A C 1
ATOM 676 O O . ASP A 1 84 ? 21.478 -8.393 7.262 1.00 55.31 84 ASP A O 1
ATOM 680 N N . GLY A 1 85 ? 20.504 -9.221 5.418 1.00 54.22 85 GLY A N 1
ATOM 681 C CA . GLY A 1 85 ? 21.061 -10.579 5.530 1.00 54.22 85 GLY A CA 1
ATOM 682 C C . GLY A 1 85 ? 20.094 -11.763 5.687 1.00 54.22 85 GLY A C 1
ATOM 683 O O . GLY A 1 85 ? 20.573 -12.895 5.681 1.00 54.22 85 GLY A O 1
ATOM 684 N N . ASP A 1 86 ? 18.773 -11.572 5.798 1.00 52.28 86 ASP A N 1
ATOM 685 C CA . ASP A 1 86 ? 17.844 -12.713 5.929 1.00 52.28 86 ASP A CA 1
ATOM 686 C C . ASP A 1 86 ? 17.354 -13.229 4.557 1.00 52.28 86 ASP A C 1
ATOM 688 O O . ASP A 1 86 ? 16.434 -12.689 3.938 1.00 52.28 86 ASP A O 1
ATOM 692 N N . GLU A 1 87 ? 17.986 -14.296 4.059 1.00 54.34 87 GLU A N 1
ATOM 693 C CA . GLU A 1 87 ? 17.716 -14.928 2.755 1.00 54.34 87 GLU A CA 1
ATOM 694 C C . GLU A 1 87 ? 16.483 -15.863 2.760 1.00 54.34 87 GLU A C 1
ATOM 696 O O . GLU A 1 87 ? 16.527 -16.989 2.268 1.00 54.34 87 GLU A O 1
ATOM 701 N N . SER A 1 88 ? 15.339 -15.412 3.287 1.00 57.97 88 SER A N 1
ATOM 702 C CA . SER A 1 88 ? 14.077 -16.183 3.269 1.00 57.97 88 SER A CA 1
ATOM 703 C C . SER A 1 88 ? 13.027 -15.578 2.324 1.00 57.97 88 SER A C 1
ATOM 705 O O . SER A 1 88 ? 11.864 -15.330 2.669 1.00 57.97 88 SER A O 1
ATOM 707 N N . PHE A 1 89 ? 13.441 -15.326 1.079 1.00 61.31 89 PHE A N 1
ATOM 708 C CA . PHE A 1 89 ? 12.547 -14.922 -0.017 1.00 61.31 89 PHE A CA 1
ATOM 709 C C . PHE A 1 89 ? 12.309 -16.036 -1.045 1.00 61.31 89 PHE A C 1
ATOM 711 O O . PHE A 1 89 ? 11.558 -15.828 -1.992 1.00 61.31 89 PHE A O 1
ATOM 718 N N . GLY A 1 90 ? 12.890 -17.227 -0.848 1.00 57.50 90 GLY A N 1
ATOM 719 C CA . GLY A 1 90 ? 12.981 -18.297 -1.854 1.00 57.50 90 GLY A CA 1
ATOM 720 C C . GLY A 1 90 ? 11.666 -18.880 -2.395 1.00 57.50 90 GLY A C 1
ATOM 721 O O . GLY A 1 90 ? 11.717 -19.748 -3.257 1.00 57.50 90 GLY A O 1
ATOM 722 N N . GLN A 1 91 ? 10.503 -18.420 -1.921 1.00 58.91 91 GLN A N 1
ATOM 723 C CA . GLN A 1 91 ? 9.184 -18.862 -2.392 1.00 58.91 91 GLN A CA 1
ATOM 724 C C . GLN A 1 91 ? 8.280 -17.719 -2.897 1.00 58.91 91 GLN A C 1
ATOM 726 O O . GLN A 1 91 ? 7.127 -17.968 -3.233 1.00 58.91 91 GLN A O 1
ATOM 731 N N . MET A 1 92 ? 8.747 -16.465 -2.931 1.00 62.47 92 MET A N 1
ATOM 732 C CA . MET A 1 92 ? 7.906 -15.326 -3.318 1.00 62.47 92 MET A CA 1
ATOM 733 C C . MET A 1 92 ? 8.351 -14.744 -4.658 1.00 62.47 92 MET A C 1
ATOM 735 O O . MET A 1 92 ? 9.425 -14.158 -4.743 1.00 62.47 92 MET A O 1
ATOM 739 N N . ASP A 1 93 ? 7.505 -14.872 -5.685 1.00 58.91 93 ASP A N 1
ATOM 740 C CA . ASP A 1 93 ? 7.797 -14.333 -7.020 1.00 58.91 93 ASP A CA 1
ATOM 741 C C . ASP A 1 93 ? 7.836 -12.791 -7.015 1.00 58.91 93 ASP A C 1
ATOM 743 O O . ASP A 1 93 ? 8.720 -12.186 -7.619 1.00 58.91 93 ASP A O 1
ATOM 747 N N . VAL A 1 94 ? 6.892 -12.141 -6.312 1.00 64.94 94 VAL A N 1
ATOM 748 C CA . VAL A 1 94 ? 6.802 -10.675 -6.143 1.00 64.94 94 VAL A CA 1
ATOM 749 C C . VAL A 1 94 ? 6.163 -10.342 -4.787 1.00 64.94 94 VAL A C 1
ATOM 751 O O . V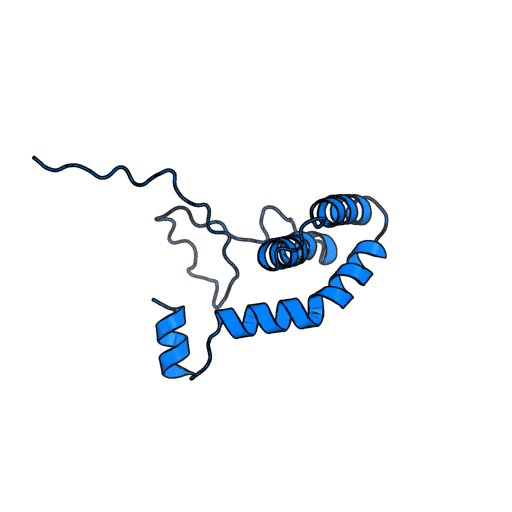AL A 1 94 ? 5.176 -10.967 -4.402 1.00 64.94 94 VAL A O 1
ATOM 754 N N . GLY A 1 95 ? 6.678 -9.337 -4.067 1.00 71.25 95 GLY A N 1
ATOM 755 C CA . GLY A 1 95 ? 6.120 -8.883 -2.785 1.00 71.25 95 GLY A CA 1
ATOM 756 C C . GLY A 1 95 ? 6.463 -7.431 -2.433 1.00 71.25 95 GLY A C 1
ATOM 757 O O . GLY A 1 95 ? 7.379 -6.846 -3.011 1.00 71.25 95 GLY A O 1
ATOM 758 N N . ILE A 1 96 ? 5.718 -6.848 -1.485 1.00 75.88 96 ILE A N 1
ATOM 759 C CA . ILE A 1 96 ? 5.977 -5.508 -0.928 1.00 75.88 96 ILE A CA 1
ATOM 760 C C . ILE A 1 96 ? 6.754 -5.672 0.380 1.00 75.88 96 ILE A C 1
ATOM 762 O O . ILE A 1 96 ? 6.284 -6.332 1.306 1.00 75.88 96 ILE A O 1
ATOM 766 N N . LEU A 1 97 ? 7.931 -5.053 0.450 1.00 73.69 97 LEU A N 1
ATOM 767 C CA . LEU A 1 97 ? 8.828 -5.126 1.599 1.00 73.69 97 LEU A CA 1
ATOM 768 C C . LEU A 1 97 ? 8.751 -3.845 2.430 1.00 73.69 97 LEU A C 1
ATOM 770 O O . LEU A 1 97 ? 8.800 -2.741 1.882 1.00 73.69 97 LEU A O 1
ATOM 774 N N . LEU A 1 98 ? 8.689 -3.990 3.752 1.00 75.62 98 LEU A N 1
ATOM 775 C CA . LEU A 1 98 ? 8.888 -2.876 4.671 1.00 75.62 98 LEU A CA 1
ATOM 776 C C . LEU A 1 98 ? 10.381 -2.771 5.000 1.00 75.62 98 LEU A C 1
ATOM 778 O O . LEU A 1 98 ? 10.932 -3.619 5.700 1.00 75.62 98 LEU A O 1
ATOM 782 N N . VAL A 1 99 ? 11.038 -1.730 4.488 1.00 70.56 99 VAL A N 1
ATOM 783 C CA . VAL A 1 99 ? 12.448 -1.458 4.791 1.00 70.56 99 VAL A CA 1
ATOM 784 C C . VAL A 1 99 ? 12.527 -0.662 6.087 1.00 70.56 99 VAL A C 1
ATOM 786 O O . VAL A 1 99 ? 12.063 0.478 6.149 1.00 70.56 99 VAL A O 1
ATOM 789 N N . ASN A 1 100 ? 13.133 -1.254 7.112 1.00 69.62 100 ASN A N 1
ATOM 790 C CA . ASN A 1 100 ? 13.512 -0.525 8.313 1.00 69.62 100 ASN A CA 1
ATOM 791 C C . ASN A 1 100 ? 14.871 0.135 8.041 1.00 69.62 100 ASN A C 1
ATOM 793 O O . ASN A 1 100 ? 15.814 -0.584 7.712 1.00 69.62 100 ASN A O 1
ATOM 797 N N . PRO A 1 101 ? 15.001 1.470 8.125 1.00 57.22 101 PRO A N 1
ATOM 798 C CA . PRO A 1 101 ? 16.309 2.094 8.017 1.00 57.22 101 PRO A CA 1
ATOM 799 C C . PRO A 1 101 ? 17.172 1.590 9.175 1.00 57.22 101 PRO A C 1
ATOM 801 O O . PRO A 1 101 ? 16.794 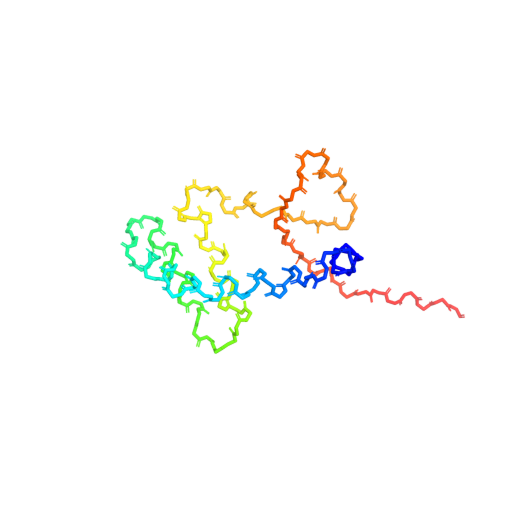1.739 10.340 1.00 57.22 101 PRO A O 1
ATOM 804 N N . GLU A 1 102 ? 18.311 0.976 8.862 1.00 54.44 102 GLU A N 1
ATOM 805 C CA . GLU A 1 102 ? 19.310 0.687 9.883 1.00 54.44 102 GLU A CA 1
ATOM 806 C C . GLU A 1 102 ? 19.746 2.007 10.536 1.00 54.44 102 GLU A C 1
ATOM 808 O O . GLU A 1 102 ? 19.718 3.077 9.913 1.00 54.44 102 GLU A O 1
ATOM 813 N N . GLY A 1 103 ? 20.121 1.946 11.817 1.00 57.25 103 GLY A N 1
ATOM 814 C CA . GLY A 1 103 ? 20.750 3.077 12.498 1.00 57.25 103 GLY A CA 1
ATOM 815 C C . GLY A 1 103 ? 21.936 3.631 11.690 1.00 57.25 103 GLY A C 1
ATOM 816 O O . GLY A 1 103 ? 22.436 2.960 10.787 1.00 57.25 103 GLY A O 1
ATOM 817 N N . PRO A 1 104 ? 22.391 4.864 11.980 1.00 39.88 104 PRO A N 1
ATOM 818 C CA . PRO A 1 104 ? 23.345 5.570 11.131 1.00 39.88 104 PRO A CA 1
ATOM 819 C C . PRO A 1 104 ? 24.553 4.692 10.805 1.00 39.88 104 PRO A C 1
ATOM 821 O O . PRO A 1 104 ? 25.174 4.139 11.716 1.00 39.88 104 PRO A O 1
ATOM 824 N N . CYS A 1 105 ? 24.888 4.601 9.512 1.00 46.56 105 CYS A N 1
ATOM 825 C CA . CYS A 1 105 ? 26.116 3.985 9.031 1.00 46.56 105 CYS A CA 1
ATOM 826 C C . CYS A 1 105 ? 27.282 4.531 9.857 1.00 46.56 105 CYS A C 1
ATOM 828 O O . CYS A 1 105 ? 27.648 5.702 9.725 1.00 46.56 105 CYS A O 1
ATOM 830 N N . GLN A 1 106 ? 27.863 3.707 10.728 1.00 40.56 106 GLN A N 1
ATOM 831 C CA . GLN A 1 106 ? 29.124 4.061 11.353 1.00 40.56 106 GLN A CA 1
ATOM 832 C C . GLN A 1 106 ? 30.173 4.013 10.249 1.00 40.56 106 GLN A C 1
ATOM 834 O O . GLN A 1 106 ? 30.640 2.943 9.862 1.00 40.56 106 GLN A O 1
ATOM 839 N N . CYS A 1 107 ? 30.506 5.183 9.705 1.00 39.03 107 CYS A N 1
ATOM 840 C CA . CYS A 1 107 ? 31.695 5.367 8.896 1.00 39.03 107 CYS A CA 1
ATOM 841 C C . CYS A 1 107 ? 32.882 4.852 9.714 1.00 39.03 107 CYS A C 1
ATOM 843 O O . CYS A 1 107 ? 33.330 5.510 10.653 1.00 39.03 107 CYS A O 1
ATOM 845 N N . GLN A 1 108 ? 33.378 3.660 9.388 1.00 44.34 108 GLN A N 1
ATOM 846 C CA . GLN A 1 108 ? 34.667 3.215 9.884 1.00 44.34 108 GLN A CA 1
ATOM 847 C C . GLN A 1 108 ? 35.729 4.096 9.229 1.00 44.34 108 GLN A C 1
ATOM 849 O O . GLN A 1 108 ? 36.141 3.867 8.093 1.00 44.34 108 GLN A O 1
ATOM 854 N N . THR A 1 109 ? 36.159 5.128 9.951 1.00 42.78 109 THR A N 1
ATOM 855 C CA . THR A 1 109 ? 37.408 5.832 9.674 1.00 42.78 109 THR A CA 1
ATOM 856 C C . THR A 1 109 ? 38.540 4.816 9.787 1.00 42.78 109 THR A C 1
ATOM 858 O O . THR A 1 109 ? 38.952 4.443 10.885 1.00 42.78 109 THR A O 1
ATOM 861 N N . SER A 1 110 ? 39.022 4.328 8.647 1.00 45.47 110 SER A N 1
ATOM 862 C CA . SER A 1 110 ? 40.267 3.572 8.583 1.00 45.47 110 SER A CA 1
ATOM 863 C C . SER A 1 110 ? 41.432 4.553 8.462 1.00 45.47 110 SER A C 1
ATOM 865 O O . SER A 1 110 ? 41.553 5.215 7.439 1.00 45.47 110 SER A O 1
ATOM 867 N N . ARG A 1 111 ? 42.197 4.615 9.562 1.00 42.88 111 ARG A N 1
ATOM 868 C CA . ARG A 1 111 ? 43.582 5.089 9.789 1.00 42.88 111 ARG A CA 1
ATOM 869 C C . ARG A 1 111 ? 44.146 6.212 8.923 1.00 42.88 111 ARG A C 1
ATOM 871 O O . ARG A 1 111 ? 44.455 5.955 7.743 1.00 42.88 111 ARG A O 1
#